Protein AF-A0A6J1W4G7-F1 (afdb_monomer)

Foldseek 3Di:
DDPDPDLQVVLVVLLVCLVPDDDPSNVVSLVVCPPPLRVVVVVLVVVLVQLVVLLVVLVVVLVVVVVVCVVVVHDCDPVNVVVSVVSNVVSPVSSNVSSLSSLVSSLVVPPPPDDDDDPDDDDDRPPVVVVCSVVSVVVSVVVCVVVVVVVD

InterPro domains:
  IPR011989 Armadillo-like helical [G3DSA:1.25.10.10] (3-117)
  IPR013180 Beta-catenin-like protein 1, N-terminal [PF08216] (8-108)
  IPR039678 Beta-catenin-like protein 1 [PTHR14978] (8-113)

pLDDT: mean 76.59, std 20.72, range [35.09, 97.06]

Mean predicted aligned error: 10.66 Å

Radius of gyration: 19.59 Å; Cα contacts (8 Å, |Δi|>4): 68; chains: 1; bounding box: 48×36×55 Å

Solvent-accessible surface area (backbone atoms only — not comparable to full-atom values): 8818 Å² total; per-residue (Å²): 135,79,94,62,81,51,70,53,57,53,37,50,50,50,35,51,46,64,75,67,44,54,71,71,63,33,52,56,56,55,49,58,45,59,42,79,89,21,51,56,48,53,53,50,50,56,51,45,51,56,33,49,52,42,37,53,54,48,50,53,51,51,51,53,48,53,53,50,35,54,74,72,70,49,81,87,46,71,70,56,51,49,55,55,48,51,52,38,47,76,37,35,48,64,47,43,52,33,47,52,50,42,52,51,55,57,60,71,63,55,77,74,76,86,78,87,84,73,101,71,86,80,96,82,77,68,66,64,60,52,53,50,46,53,54,45,48,52,48,49,52,51,45,50,57,46,50,57,63,68,79,105

Organism: NCBI:txid8663

Secondary structure (DSSP, 8-state):
---PPPHHHHHHHHHHHHHH--HHHHHHHHHHTTSGGGHHHHHHHHHHHHHHHHHHHHHHHHHHHHHHHHHHT----HHHHHHHHHHHHHTTHHHHHHHHHHHHHHHHT---------S-S---SHHHHHHHHHHHHHHHHHHHHHHTTT--

Nearest PDB structures (foldseek):
  4cba-assembly1_A  TM=9.803E-01  e=2.847E-11  Homo sapiens
  4cb9-assembly1_A  TM=9.580E-01  e=3.339E-11  Homo sapiens
  4hnm-assembly1_A  TM=9.513E-01  e=1.400E-10  Homo sapiens
  4mfu-assembly1_A  TM=7.897E-01  e=2.700E-11  Homo sapiens
  7abi-assembly1_S  TM=6.720E-01  e=2.380E-10  Homo sapiens

Structure (mmCIF, N/CA/C/O backbone):
data_AF-A0A6J1W4G7-F1
#
_entry.id   AF-A0A6J1W4G7-F1
#
loop_
_atom_site.group_PDB
_atom_si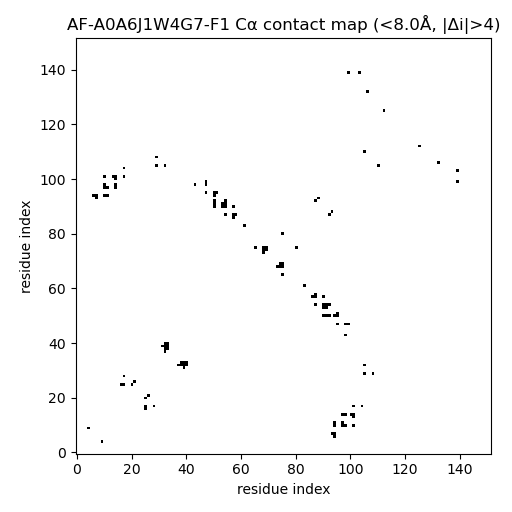te.id
_atom_site.type_symbol
_atom_site.label_atom_id
_atom_site.label_alt_id
_atom_site.label_comp_id
_atom_site.label_asym_id
_atom_site.label_entity_id
_atom_site.label_seq_id
_atom_site.pdbx_PDB_ins_code
_atom_site.Cartn_x
_atom_site.Cartn_y
_atom_site.Cartn_z
_atom_site.occupancy
_atom_site.B_iso_or_equiv
_atom_site.auth_seq_id
_atom_site.auth_comp_id
_atom_site.auth_asym_id
_atom_site.auth_atom_id
_atom_site.pdbx_PDB_model_num
ATOM 1 N N . LEU A 1 1 ? -18.166 11.076 -12.334 1.00 35.09 1 LEU A N 1
ATOM 2 C CA . LEU A 1 1 ? -18.631 9.710 -12.003 1.00 35.09 1 LEU A CA 1
ATOM 3 C C . LEU A 1 1 ? -17.962 9.293 -10.694 1.00 35.09 1 LEU A C 1
ATOM 5 O O . LEU A 1 1 ? -16.746 9.245 -10.652 1.00 35.09 1 LEU A O 1
ATOM 9 N N . SER A 1 2 ? -18.778 9.131 -9.643 1.00 43.62 2 SER A N 1
ATOM 10 C CA . SER A 1 2 ? -18.480 8.734 -8.250 1.00 43.62 2 SER A CA 1
ATOM 11 C C . SER A 1 2 ? -17.307 9.429 -7.531 1.00 43.62 2 SER A C 1
ATOM 13 O O . SER A 1 2 ? -16.223 8.872 -7.399 1.00 43.62 2 SER A O 1
ATOM 15 N N . SER A 1 3 ? -17.548 10.630 -6.993 1.00 48.47 3 SER A N 1
ATOM 16 C CA . SER A 1 3 ? -16.625 11.381 -6.122 1.00 48.47 3 SER A CA 1
ATOM 17 C C . SER A 1 3 ? -16.607 10.838 -4.682 1.00 48.47 3 SER A C 1
ATOM 19 O O . SER A 1 3 ? -16.881 11.565 -3.727 1.00 48.47 3 SER A O 1
ATOM 21 N N . GLY A 1 4 ? -16.355 9.539 -4.523 1.00 55.28 4 GLY A N 1
ATOM 22 C CA . GLY A 1 4 ? -15.940 8.974 -3.239 1.00 55.28 4 GLY A CA 1
ATOM 23 C C . GLY A 1 4 ? -14.426 9.141 -3.065 1.00 55.28 4 GLY A C 1
ATOM 24 O O . GLY A 1 4 ? -13.717 9.222 -4.071 1.00 55.28 4 GLY A O 1
ATOM 25 N N . PRO A 1 5 ? -13.898 9.207 -1.830 1.00 61.53 5 PRO A N 1
ATOM 26 C CA . PRO A 1 5 ? -12.454 9.196 -1.623 1.00 61.53 5 PRO A CA 1
ATOM 27 C C . PRO A 1 5 ? -11.856 7.923 -2.237 1.00 61.53 5 PRO A C 1
ATOM 29 O O . PRO A 1 5 ? -12.389 6.827 -2.044 1.00 61.53 5 PRO A O 1
ATOM 32 N N . SER A 1 6 ? -10.769 8.071 -3.003 1.00 80.81 6 SER A N 1
ATOM 33 C CA . SER A 1 6 ? -10.046 6.933 -3.575 1.00 80.81 6 SER A CA 1
ATOM 34 C C . SER A 1 6 ? -9.594 5.971 -2.462 1.00 80.81 6 SER A C 1
ATOM 36 O O . SER A 1 6 ? -9.361 6.411 -1.329 1.00 80.81 6 SER A O 1
ATOM 38 N N . PRO A 1 7 ? -9.444 4.664 -2.751 1.00 80.00 7 PRO A N 1
ATOM 39 C CA . PRO A 1 7 ? -8.940 3.691 -1.780 1.00 80.00 7 PRO A CA 1
ATOM 40 C C . PRO A 1 7 ? -7.619 4.134 -1.136 1.00 80.00 7 PRO A C 1
ATOM 42 O O . PRO A 1 7 ? -7.447 3.982 0.068 1.00 80.00 7 PRO A O 1
ATOM 45 N N . GLU A 1 8 ? -6.739 4.773 -1.911 1.00 84.88 8 GLU A N 1
ATOM 46 C CA . GLU A 1 8 ? -5.502 5.414 -1.446 1.00 84.88 8 GLU A CA 1
ATOM 47 C C . GLU A 1 8 ? -5.735 6.420 -0.316 1.00 84.88 8 GLU A C 1
ATOM 49 O O . GLU A 1 8 ? -5.111 6.318 0.742 1.00 84.88 8 GLU A O 1
ATOM 54 N N . HIS A 1 9 ? -6.653 7.373 -0.506 1.00 88.25 9 HIS A N 1
ATOM 55 C CA . HIS A 1 9 ? -6.944 8.383 0.509 1.00 88.25 9 HIS A CA 1
ATOM 56 C C . HIS A 1 9 ? -7.529 7.752 1.773 1.00 88.25 9 HIS A C 1
ATOM 58 O O . HIS A 1 9 ? -7.129 8.106 2.882 1.00 88.25 9 HIS A O 1
ATOM 64 N N . VAL A 1 10 ? -8.436 6.784 1.622 1.00 90.38 10 VAL A N 1
ATOM 65 C CA . VAL A 1 10 ? -9.034 6.081 2.764 1.00 90.38 10 VAL A CA 1
ATOM 66 C C . VAL A 1 10 ? -7.972 5.295 3.538 1.00 90.38 10 VAL A C 1
ATOM 68 O O . VAL A 1 10 ? -7.890 5.425 4.759 1.00 90.38 10 VAL A O 1
ATOM 71 N N . CYS A 1 11 ? -7.120 4.532 2.850 1.00 92.00 11 CYS A N 1
ATOM 72 C CA . CYS A 1 11 ? -6.027 3.785 3.471 1.00 92.00 11 CYS A CA 1
ATOM 73 C C . CYS A 1 11 ? -5.016 4.713 4.153 1.00 92.00 11 CYS A C 1
ATOM 75 O O . CYS A 1 11 ? -4.577 4.423 5.262 1.00 92.00 11 CYS A O 1
ATOM 77 N N . SER A 1 12 ? -4.691 5.858 3.553 1.00 92.56 12 SER A N 1
ATOM 78 C CA . SER A 1 12 ? -3.774 6.835 4.150 1.00 92.56 12 SER A CA 1
ATOM 79 C C . SER A 1 12 ? -4.332 7.427 5.449 1.00 92.56 12 SER A C 1
ATOM 81 O O . SER A 1 12 ? -3.625 7.518 6.459 1.00 92.56 12 SER A O 1
ATOM 83 N N . ILE A 1 13 ? -5.630 7.748 5.473 1.00 94.31 13 ILE A N 1
ATOM 84 C CA . ILE A 1 13 ? -6.324 8.212 6.681 1.00 94.31 13 ILE A CA 1
ATOM 85 C C . ILE A 1 13 ? -6.338 7.110 7.743 1.00 94.31 13 ILE A C 1
ATOM 87 O O . ILE A 1 13 ? -5.980 7.370 8.889 1.00 94.31 13 ILE A O 1
ATOM 91 N N . LEU A 1 14 ? -6.707 5.877 7.384 1.00 93.00 14 LEU A N 1
ATOM 92 C CA . LEU A 1 14 ? -6.742 4.750 8.322 1.00 93.00 14 LEU A CA 1
ATOM 93 C C . LEU A 1 14 ? -5.363 4.460 8.923 1.00 93.00 14 LEU A C 1
ATOM 95 O O . LEU A 1 14 ? -5.249 4.341 10.141 1.00 93.00 14 LEU A O 1
ATOM 99 N N . ALA A 1 15 ? -4.318 4.416 8.096 1.00 92.12 15 ALA A N 1
ATOM 100 C CA . ALA A 1 15 ? -2.939 4.264 8.542 1.00 92.12 15 ALA A CA 1
ATOM 101 C C . ALA A 1 15 ? -2.533 5.399 9.495 1.00 92.12 15 ALA A C 1
ATOM 103 O O . ALA A 1 15 ? -1.990 5.153 10.571 1.00 92.12 15 ALA A O 1
ATOM 104 N N . SER A 1 16 ? -2.865 6.644 9.150 1.00 93.50 16 SER A N 1
ATOM 105 C CA . SER A 1 16 ? -2.587 7.807 9.997 1.00 93.50 16 SER A CA 1
ATOM 106 C C . SER A 1 16 ? -3.321 7.737 11.336 1.00 93.50 16 SER A C 1
ATOM 108 O O . SER A 1 16 ? -2.738 8.054 12.373 1.00 93.50 16 SER A O 1
ATOM 110 N N . LEU A 1 17 ? -4.581 7.302 11.349 1.00 93.81 17 LEU A N 1
ATOM 111 C CA . LEU A 1 17 ? -5.351 7.132 12.579 1.00 93.81 17 LEU A CA 1
ATOM 112 C C . LEU A 1 17 ? -4.781 6.004 13.440 1.00 93.81 17 LEU A C 1
ATOM 114 O O . LEU A 1 17 ? -4.596 6.201 14.637 1.00 93.81 17 LEU A O 1
ATOM 118 N N . LEU A 1 18 ? -4.447 4.852 12.854 1.00 90.00 18 LEU A N 1
ATOM 119 C CA . LEU A 1 18 ? -3.822 3.749 13.586 1.00 90.00 18 LEU A CA 1
ATOM 120 C C . LEU A 1 18 ? -2.493 4.192 14.203 1.00 90.00 18 LEU A C 1
ATOM 122 O O . LEU A 1 18 ? -2.294 4.015 15.403 1.00 90.00 18 LEU A O 1
ATOM 126 N N . ARG A 1 19 ? -1.636 4.872 13.436 1.00 91.25 19 ARG A N 1
ATOM 127 C CA . ARG A 1 19 ? -0.333 5.357 13.911 1.00 91.25 19 ARG A CA 1
ATOM 128 C C . ARG A 1 19 ? -0.439 6.356 15.067 1.00 91.25 19 ARG A C 1
ATOM 130 O O . ARG A 1 19 ? 0.391 6.335 15.980 1.00 91.25 19 ARG A O 1
ATOM 137 N N . ASN A 1 20 ? -1.418 7.260 15.009 1.00 93.19 20 ASN A N 1
ATOM 138 C CA . ASN A 1 20 ? -1.467 8.423 15.897 1.00 93.19 20 ASN A CA 1
ATOM 139 C C . ASN A 1 20 ? -2.439 8.277 17.072 1.00 93.19 20 ASN A C 1
ATOM 141 O O . ASN A 1 20 ? -2.166 8.823 18.143 1.00 93.19 20 ASN A O 1
ATOM 145 N N . LEU A 1 21 ? -3.549 7.549 16.918 1.00 92.62 21 LEU A N 1
ATOM 146 C CA . LEU A 1 21 ? -4.499 7.356 18.011 1.00 92.62 21 LEU A CA 1
ATOM 147 C C . LEU A 1 21 ? -3.884 6.506 19.123 1.00 92.62 21 LEU A C 1
ATOM 149 O O . LEU A 1 21 ? -3.158 5.539 18.889 1.00 92.62 21 LEU A O 1
ATOM 153 N N . ARG A 1 22 ? -4.233 6.845 20.364 1.00 89.94 22 ARG A N 1
ATOM 154 C CA . ARG A 1 22 ? -3.795 6.141 21.574 1.00 89.94 22 ARG A CA 1
ATOM 155 C C . ARG A 1 22 ? -5.002 5.749 22.427 1.00 89.94 22 ARG A C 1
ATOM 157 O O . ARG A 1 22 ? -6.120 6.208 22.180 1.00 89.94 22 ARG A O 1
ATOM 164 N N . SER A 1 23 ? -4.752 4.870 23.400 1.00 90.00 23 SER A N 1
ATOM 165 C CA . SER A 1 23 ? -5.710 4.456 24.436 1.00 90.00 23 SER A CA 1
ATOM 166 C C . SER A 1 23 ? -7.118 4.162 23.881 1.00 90.00 23 SER A C 1
ATOM 168 O O . SER A 1 23 ? -7.261 3.392 22.932 1.00 90.00 23 SER A O 1
ATOM 170 N N . GLN A 1 24 ? -8.160 4.778 24.443 1.00 90.44 24 GLN A N 1
ATOM 171 C CA . GLN A 1 24 ? -9.557 4.469 24.145 1.00 90.44 24 GLN A CA 1
ATOM 172 C C . GLN A 1 24 ? -9.937 4.764 22.688 1.00 90.44 24 GLN A C 1
ATOM 174 O O . GLN A 1 24 ? -10.722 4.026 22.098 1.00 90.44 24 GLN A O 1
ATOM 179 N N . GLN A 1 25 ? -9.389 5.821 22.081 1.00 91.31 25 GLN A N 1
ATOM 180 C CA . GLN A 1 25 ? -9.681 6.155 20.683 1.00 91.31 25 GLN A CA 1
ATOM 181 C C . GLN A 1 25 ? -9.118 5.092 19.738 1.00 91.31 25 GLN A C 1
ATOM 183 O O . GLN A 1 25 ? -9.807 4.669 18.810 1.00 91.31 25 GLN A O 1
ATOM 188 N N . ARG A 1 26 ? -7.899 4.610 20.018 1.00 90.00 26 ARG A N 1
ATOM 189 C CA . ARG A 1 26 ? -7.284 3.512 19.265 1.00 90.00 26 ARG A CA 1
ATOM 190 C C . ARG A 1 26 ? -8.091 2.226 19.411 1.00 90.00 26 ARG A C 1
ATOM 192 O O . ARG A 1 26 ? -8.405 1.603 18.404 1.00 90.00 26 ARG A O 1
ATOM 199 N N . THR A 1 27 ? -8.495 1.864 20.630 1.00 88.06 27 THR A N 1
ATOM 200 C CA . THR A 1 27 ? -9.350 0.688 20.866 1.00 88.06 27 THR A CA 1
ATOM 201 C C . THR A 1 27 ? -10.676 0.793 20.114 1.00 88.06 27 THR A C 1
ATOM 203 O O . THR A 1 27 ? -11.098 -0.166 19.478 1.00 88.06 27 THR A O 1
ATOM 206 N N . ARG A 1 28 ? -11.319 1.970 20.113 1.00 92.00 28 ARG A N 1
ATOM 207 C CA . ARG A 1 28 ? -12.563 2.190 19.358 1.00 92.00 28 ARG A CA 1
ATOM 208 C C . ARG A 1 28 ? -12.371 2.003 17.857 1.00 92.00 28 ARG A C 1
ATOM 210 O O . ARG A 1 28 ? -13.245 1.420 17.227 1.00 92.00 28 ARG A O 1
ATOM 217 N N . LEU A 1 29 ? -11.258 2.484 17.298 1.00 91.00 29 LEU A N 1
ATOM 218 C CA . LEU A 1 29 ? -10.933 2.282 15.886 1.00 91.00 29 LEU A CA 1
ATOM 219 C C . LEU A 1 29 ? -10.713 0.800 15.568 1.00 91.00 29 LEU A C 1
ATOM 221 O O . LEU A 1 29 ? -11.284 0.300 14.607 1.00 91.00 29 LEU A O 1
ATOM 225 N N . LEU A 1 30 ? -9.934 0.095 16.389 1.00 86.12 30 LEU A N 1
ATOM 226 C CA . LEU A 1 30 ? -9.670 -1.335 16.211 1.00 86.12 30 LEU A CA 1
ATOM 227 C C . LEU A 1 30 ? -10.955 -2.166 16.286 1.00 86.12 30 LEU A C 1
ATOM 229 O O . LEU A 1 30 ? -11.162 -3.037 15.450 1.00 86.12 30 LEU A O 1
ATOM 233 N N . ASN A 1 31 ? -11.872 -1.828 17.196 1.00 86.19 31 ASN A N 1
ATOM 234 C CA . ASN A 1 31 ? -13.173 -2.492 17.284 1.00 86.19 31 ASN A CA 1
ATOM 235 C C . ASN A 1 31 ? -14.013 -2.325 16.009 1.00 86.19 31 ASN A C 1
ATOM 237 O O . ASN A 1 31 ? -14.807 -3.203 15.694 1.00 86.19 31 ASN A O 1
ATOM 241 N N . LYS A 1 32 ? -13.827 -1.254 15.217 1.00 88.56 32 LYS A N 1
ATOM 242 C CA . LYS A 1 32 ? -14.516 -1.139 13.917 1.00 88.56 32 LYS A CA 1
ATOM 243 C C . LYS A 1 32 ? -14.152 -2.296 12.983 1.00 88.56 32 LYS A C 1
ATOM 245 O O . LYS A 1 32 ? -15.001 -2.698 12.192 1.00 88.56 32 LYS A O 1
ATOM 250 N N . PHE A 1 33 ? -12.925 -2.817 13.067 1.00 84.81 33 PHE A N 1
ATOM 251 C CA . PHE A 1 33 ? -12.449 -3.926 12.236 1.00 84.81 33 PHE A CA 1
ATOM 252 C C . PHE A 1 33 ? -12.979 -5.295 12.672 1.00 84.81 33 PHE A C 1
ATOM 254 O O . PHE A 1 33 ? -12.884 -6.222 11.882 1.00 84.81 33 PHE A O 1
ATOM 261 N N . THR A 1 34 ? -13.562 -5.419 13.867 1.00 81.31 34 THR A N 1
ATOM 262 C CA . THR A 1 34 ? -14.162 -6.672 14.365 1.00 81.31 34 THR A CA 1
ATOM 263 C C . THR A 1 34 ? -15.692 -6.670 14.327 1.00 81.31 34 THR A C 1
ATOM 265 O O . THR A 1 34 ? -16.324 -7.707 14.509 1.00 81.31 34 THR A O 1
ATOM 268 N N . GLU A 1 35 ? -16.312 -5.512 14.082 1.00 82.94 35 GLU A N 1
ATOM 269 C CA . GLU A 1 35 ? -17.753 -5.397 13.830 1.00 82.94 35 GLU A CA 1
ATOM 270 C C . GLU A 1 35 ? -18.176 -6.188 12.584 1.00 82.94 35 GLU A C 1
ATOM 272 O O . GLU A 1 35 ? -17.420 -6.267 11.616 1.00 82.94 35 GLU A O 1
ATOM 277 N N . ASN A 1 36 ? -19.427 -6.668 12.577 1.00 86.31 36 ASN A N 1
ATOM 278 C CA . ASN A 1 36 ? -20.063 -7.326 11.428 1.00 86.31 36 ASN A CA 1
ATOM 279 C C . ASN A 1 36 ? -19.219 -8.476 10.858 1.00 86.31 36 ASN A C 1
ATOM 281 O O . ASN A 1 36 ? -18.922 -8.496 9.669 1.00 86.31 36 ASN A O 1
ATOM 285 N N . ASP A 1 37 ? -18.786 -9.389 11.730 1.00 78.00 37 ASP A N 1
ATOM 286 C CA . ASP A 1 37 ? -17.938 -10.533 11.365 1.00 78.00 37 ASP A CA 1
ATOM 287 C C . ASP A 1 37 ? -16.644 -10.133 10.635 1.00 78.00 37 ASP A C 1
ATOM 289 O O . ASP A 1 37 ? -16.120 -10.845 9.790 1.00 78.00 37 ASP A O 1
ATOM 293 N N . SER A 1 38 ? -16.101 -8.964 10.981 1.00 80.81 38 SER A N 1
ATOM 294 C CA . SER A 1 38 ? -14.875 -8.427 10.388 1.00 80.81 38 SER A CA 1
ATOM 295 C C . SER A 1 38 ? -14.966 -8.111 8.887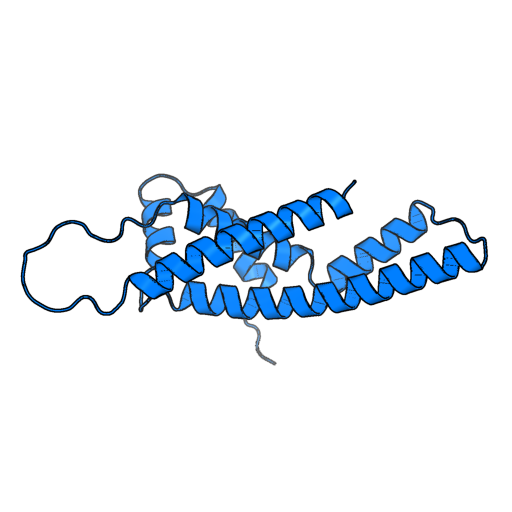 1.00 80.81 38 SER A C 1
ATOM 297 O O . SER A 1 38 ? -13.941 -8.088 8.210 1.00 80.81 38 SER A O 1
ATOM 299 N N . GLU A 1 39 ? -16.144 -7.728 8.372 1.00 85.81 39 GLU A N 1
ATOM 300 C CA . GLU A 1 39 ? -16.367 -7.349 6.954 1.00 85.81 39 GLU A CA 1
ATOM 301 C C . GLU A 1 39 ? -15.315 -6.363 6.389 1.00 85.81 39 GLU A C 1
ATOM 303 O O . GLU A 1 39 ? -15.022 -6.319 5.194 1.00 85.81 39 GLU A O 1
ATOM 308 N N . LYS A 1 40 ? -14.746 -5.515 7.257 1.00 86.44 40 LYS A N 1
ATOM 309 C CA . LYS A 1 40 ? -13.765 -4.486 6.884 1.00 86.44 40 LYS A CA 1
ATOM 310 C C . LYS A 1 40 ? -12.385 -5.090 6.661 1.00 86.44 40 LYS A C 1
ATOM 312 O O . LYS A 1 40 ? -11.635 -4.571 5.840 1.00 86.44 40 LYS A O 1
ATOM 317 N N . VAL A 1 41 ? -12.064 -6.166 7.380 1.00 85.12 41 VAL A N 1
ATOM 318 C CA . VAL A 1 41 ? -10.871 -6.982 7.144 1.00 85.12 41 VAL A CA 1
ATOM 319 C C . VAL A 1 41 ? -11.029 -7.720 5.820 1.00 85.12 41 VAL A C 1
ATOM 321 O O . VAL A 1 41 ? -10.123 -7.642 4.997 1.00 85.12 41 VAL A O 1
ATOM 324 N N . ASP A 1 42 ? -12.195 -8.309 5.547 1.00 82.50 42 ASP A N 1
ATOM 325 C CA . ASP A 1 42 ? -12.461 -8.966 4.259 1.00 82.50 42 ASP A CA 1
ATOM 326 C C . ASP A 1 42 ? -12.315 -7.990 3.090 1.00 82.50 42 ASP A C 1
ATOM 328 O O . ASP A 1 42 ? -11.607 -8.260 2.118 1.00 82.50 42 ASP A O 1
ATOM 332 N N . ARG A 1 43 ? -12.906 -6.796 3.214 1.00 89.06 43 ARG A N 1
ATOM 333 C CA . ARG A 1 43 ? -12.774 -5.749 2.198 1.00 89.06 43 ARG A CA 1
ATOM 334 C C . ARG A 1 43 ? -11.329 -5.270 2.032 1.00 89.06 43 ARG A C 1
ATOM 336 O O . ARG A 1 43 ? -10.910 -4.976 0.912 1.00 89.06 43 ARG A O 1
ATOM 343 N N . LEU A 1 44 ? -10.573 -5.168 3.126 1.00 88.12 44 LEU A N 1
ATOM 344 C CA . LEU A 1 44 ? -9.152 -4.817 3.094 1.00 88.12 44 LEU A CA 1
ATOM 345 C C . LEU A 1 44 ? -8.337 -5.892 2.365 1.00 88.12 44 LEU A C 1
ATOM 347 O O . LEU A 1 44 ? -7.491 -5.542 1.546 1.00 88.12 44 LEU A O 1
ATOM 351 N N . MET A 1 45 ? -8.629 -7.172 2.604 1.00 84.69 45 MET A N 1
ATOM 352 C CA . MET A 1 45 ? -7.980 -8.301 1.936 1.00 84.69 45 MET A CA 1
ATOM 353 C C . MET A 1 45 ? -8.306 -8.359 0.444 1.00 84.69 45 MET A C 1
ATOM 355 O O . MET A 1 45 ? -7.408 -8.554 -0.371 1.00 84.69 45 MET A O 1
ATOM 359 N N . GLU A 1 46 ? -9.565 -8.136 0.063 1.00 87.19 46 GLU A N 1
ATOM 360 C CA . GLU A 1 46 ? -9.969 -8.063 -1.346 1.00 87.19 46 GLU A CA 1
ATOM 361 C C . GLU A 1 46 ? -9.183 -6.973 -2.091 1.00 87.19 46 GLU A C 1
ATOM 363 O O . GLU A 1 46 ? -8.640 -7.203 -3.174 1.00 87.19 46 GLU A O 1
ATOM 368 N N . LEU A 1 47 ? -9.076 -5.785 -1.487 1.00 90.00 47 LEU A N 1
ATOM 369 C CA . LEU A 1 47 ? -8.288 -4.695 -2.053 1.00 90.00 47 LEU A CA 1
ATOM 370 C C . LEU A 1 47 ? -6.790 -5.024 -2.073 1.00 90.00 47 LEU A C 1
ATOM 372 O O . LEU A 1 47 ? -6.134 -4.750 -3.077 1.00 90.00 47 LEU A O 1
ATOM 376 N N . TYR A 1 48 ? -6.260 -5.639 -1.014 1.00 88.19 48 TYR A N 1
ATOM 377 C CA . TYR A 1 48 ? -4.869 -6.078 -0.949 1.00 88.19 48 TYR A CA 1
ATOM 378 C C . TYR A 1 48 ? -4.527 -7.020 -2.105 1.00 88.19 48 TYR A C 1
ATOM 380 O O . TYR A 1 48 ? -3.559 -6.763 -2.815 1.00 88.19 48 TYR A O 1
ATOM 388 N N . PHE A 1 49 ? -5.336 -8.056 -2.356 1.00 87.19 49 PHE A N 1
ATOM 389 C CA . PHE A 1 49 ? -5.099 -8.981 -3.468 1.00 87.19 49 PHE A CA 1
ATOM 390 C C . PHE A 1 49 ? -5.172 -8.282 -4.823 1.00 87.19 49 PHE A C 1
ATOM 392 O O . PHE A 1 49 ? -4.294 -8.477 -5.656 1.00 87.19 49 PHE A O 1
ATOM 399 N N . LYS A 1 50 ? -6.148 -7.389 -5.016 1.00 91.00 50 LYS A N 1
ATOM 400 C CA . LYS A 1 50 ? -6.255 -6.599 -6.247 1.00 91.00 50 LYS A CA 1
ATOM 401 C C . LYS A 1 50 ? -4.982 -5.792 -6.537 1.00 91.00 50 LYS A C 1
ATOM 403 O O . LYS A 1 50 ? -4.514 -5.779 -7.675 1.00 91.00 50 LYS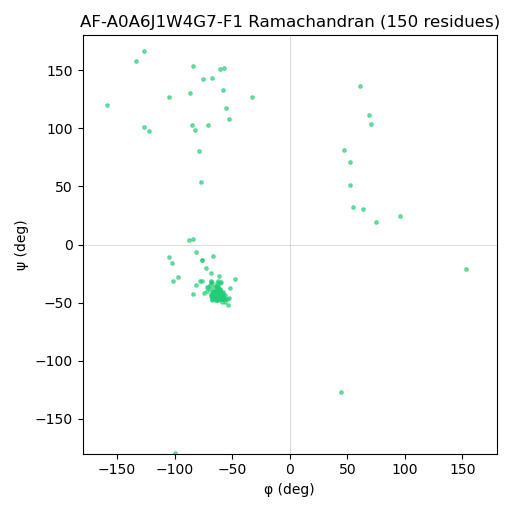 A O 1
ATOM 408 N N . TYR A 1 51 ? -4.440 -5.094 -5.539 1.00 90.00 51 TYR A N 1
ATOM 409 C CA . TYR A 1 51 ? -3.222 -4.296 -5.713 1.00 90.00 51 TYR A CA 1
ATOM 410 C C . TYR A 1 51 ? -1.957 -5.159 -5.762 1.00 90.00 51 TYR A C 1
ATOM 412 O O . TYR A 1 51 ? -1.022 -4.825 -6.485 1.00 90.00 51 TYR A O 1
ATOM 420 N N . LEU A 1 52 ? -1.933 -6.290 -5.055 1.00 89.25 52 LEU A N 1
ATOM 421 C CA . LEU A 1 52 ? -0.847 -7.261 -5.137 1.00 89.25 52 LEU A CA 1
ATOM 422 C C . LEU A 1 52 ? -0.735 -7.849 -6.548 1.00 89.25 52 LEU A C 1
ATOM 424 O O . LEU A 1 52 ? 0.370 -7.926 -7.077 1.00 89.25 52 LEU A O 1
ATOM 428 N N . ASP A 1 53 ? -1.852 -8.217 -7.174 1.00 91.00 53 ASP A N 1
ATOM 429 C CA . ASP A 1 53 ? -1.868 -8.743 -8.542 1.00 91.00 53 ASP A CA 1
ATOM 430 C C . ASP A 1 53 ? -1.366 -7.695 -9.544 1.00 91.00 53 ASP A C 1
ATOM 432 O O . ASP A 1 53 ? -0.509 -7.989 -10.381 1.00 91.00 53 ASP A O 1
ATOM 436 N N . ALA A 1 54 ? -1.834 -6.445 -9.424 1.00 91.38 54 ALA A N 1
ATOM 437 C CA . ALA A 1 54 ? -1.339 -5.334 -10.239 1.00 91.38 54 ALA A CA 1
ATOM 438 C C . ALA A 1 54 ? 0.177 -5.137 -10.068 1.00 91.38 54 ALA A C 1
ATOM 440 O O . ALA A 1 54 ? 0.899 -4.951 -11.053 1.00 91.38 54 ALA A O 1
ATOM 441 N N . MET A 1 55 ? 0.670 -5.255 -8.831 1.00 92.56 55 MET A N 1
ATOM 442 C CA . MET A 1 55 ? 2.093 -5.152 -8.532 1.00 92.56 55 MET A CA 1
ATOM 443 C C . MET A 1 55 ? 2.920 -6.284 -9.118 1.00 92.56 55 MET A C 1
ATOM 445 O O . MET A 1 55 ? 3.941 -6.023 -9.745 1.00 92.56 55 MET A O 1
ATOM 449 N N . GLN A 1 56 ? 2.455 -7.526 -9.009 1.00 90.00 56 GLN A N 1
ATOM 450 C CA . GLN A 1 56 ? 3.146 -8.676 -9.591 1.00 90.00 56 GLN A CA 1
ATOM 451 C C . GLN A 1 56 ? 3.248 -8.579 -11.116 1.00 90.00 56 GLN A C 1
ATOM 453 O O . GLN A 1 56 ? 4.267 -8.962 -11.694 1.00 90.00 56 GLN A O 1
ATOM 458 N N . VAL A 1 57 ? 2.214 -8.053 -11.780 1.00 95.38 57 VAL A N 1
ATOM 459 C CA . VAL A 1 57 ? 2.246 -7.799 -13.226 1.00 95.38 57 VAL A CA 1
ATOM 460 C C . VAL A 1 57 ? 3.292 -6.735 -13.570 1.00 95.38 57 VAL A C 1
ATOM 462 O O . VAL A 1 57 ? 4.085 -6.944 -14.492 1.00 95.38 57 VAL A O 1
ATOM 465 N N . ALA A 1 58 ? 3.323 -5.623 -12.829 1.00 93.88 58 ALA A N 1
ATOM 466 C CA . ALA A 1 58 ? 4.306 -4.561 -13.031 1.00 93.88 58 ALA A CA 1
ATOM 467 C C . ALA A 1 58 ? 5.741 -5.059 -12.793 1.00 93.88 58 ALA A C 1
ATOM 469 O O . ALA A 1 58 ? 6.603 -4.854 -13.647 1.00 93.88 58 ALA A O 1
ATOM 470 N N . ASP A 1 59 ? 5.975 -5.784 -11.697 1.00 91.00 59 ASP A N 1
ATOM 471 C CA . ASP A 1 59 ? 7.278 -6.359 -11.358 1.00 91.00 59 ASP A CA 1
ATOM 472 C C . ASP A 1 59 ? 7.756 -7.349 -12.412 1.00 91.00 59 ASP A C 1
ATOM 474 O O . ASP A 1 59 ? 8.894 -7.261 -12.861 1.00 91.00 59 ASP A O 1
ATOM 478 N N . LYS A 1 60 ? 6.886 -8.254 -12.877 1.00 94.75 60 LYS A N 1
ATOM 479 C CA . LYS A 1 60 ? 7.247 -9.212 -13.929 1.00 94.75 60 LYS A CA 1
ATOM 480 C C . LYS A 1 60 ? 7.654 -8.512 -15.225 1.00 94.75 60 LYS A C 1
ATOM 482 O O . LYS A 1 60 ? 8.562 -8.977 -15.912 1.00 94.75 60 LYS A O 1
ATOM 487 N N . LYS A 1 61 ? 6.977 -7.414 -15.573 1.00 96.56 61 LYS A N 1
ATOM 488 C CA . LYS A 1 61 ? 7.313 -6.613 -16.754 1.00 96.56 61 LYS A CA 1
ATOM 489 C C . LYS A 1 61 ? 8.670 -5.926 -16.582 1.00 96.56 61 LYS A C 1
ATOM 491 O O . LYS A 1 61 ? 9.499 -6.016 -17.478 1.00 96.56 61 LYS A O 1
ATOM 496 N N . ILE A 1 62 ? 8.897 -5.295 -15.430 1.00 95.50 62 ILE A N 1
ATOM 497 C CA . ILE A 1 62 ? 10.167 -4.634 -15.104 1.00 95.50 62 ILE A CA 1
ATOM 498 C C . ILE A 1 62 ? 11.320 -5.642 -15.117 1.00 95.50 62 ILE A C 1
ATOM 500 O O . ILE A 1 62 ? 12.345 -5.380 -15.729 1.00 95.50 62 ILE A O 1
ATOM 504 N N . GLU A 1 63 ? 11.143 -6.816 -14.514 1.00 94.00 63 GLU A N 1
ATOM 505 C CA . GLU A 1 63 ? 12.184 -7.847 -14.472 1.00 94.00 63 GLU A CA 1
ATOM 506 C C . GLU A 1 63 ? 12.537 -8.371 -15.872 1.00 94.00 63 GLU A C 1
ATOM 508 O O . GLU A 1 63 ? 13.706 -8.568 -16.199 1.00 94.00 63 GLU A O 1
ATOM 513 N N . GLY A 1 64 ? 11.531 -8.549 -16.735 1.00 96.31 64 GLY A N 1
ATOM 514 C CA . GLY A 1 64 ? 11.754 -8.895 -18.139 1.00 96.31 64 GLY A CA 1
ATOM 515 C C . GLY A 1 64 ? 12.561 -7.828 -18.881 1.00 96.31 64 GLY A C 1
ATOM 516 O O . GLY A 1 64 ? 13.508 -8.156 -19.592 1.00 96.31 64 GLY A O 1
ATOM 517 N N . GLU A 1 65 ? 12.231 -6.554 -18.668 1.00 95.88 65 GLU A N 1
ATOM 518 C CA . GLU A 1 65 ? 12.964 -5.434 -19.257 1.00 95.88 65 GLU A CA 1
ATOM 519 C C . GLU A 1 65 ? 14.404 -5.363 -18.740 1.00 95.88 65 GLU A C 1
ATOM 521 O O . GLU A 1 65 ? 15.317 -5.294 -19.561 1.00 95.88 65 GLU A O 1
ATOM 526 N N . LYS A 1 66 ? 14.633 -5.495 -17.425 1.00 94.62 66 LYS A N 1
ATOM 527 C CA . LYS A 1 66 ? 15.981 -5.570 -16.833 1.00 94.62 66 LYS A CA 1
ATOM 528 C C . LYS A 1 66 ? 16.811 -6.684 -17.472 1.00 94.62 66 LYS A C 1
ATOM 530 O O . LYS A 1 66 ? 17.948 -6.454 -17.885 1.00 94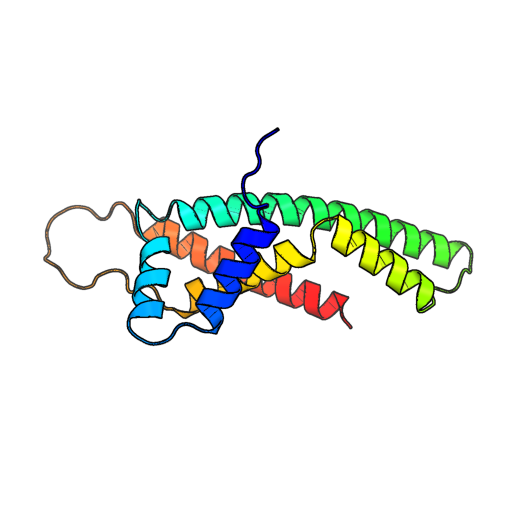.62 66 LYS A O 1
ATOM 535 N N . HIS A 1 67 ? 16.241 -7.879 -17.622 1.00 95.69 67 HIS A N 1
ATOM 536 C CA . HIS A 1 67 ? 16.918 -8.994 -18.286 1.00 95.69 67 HIS A CA 1
ATOM 537 C C . HIS A 1 67 ? 17.284 -8.691 -19.743 1.00 95.69 67 HIS A C 1
ATOM 539 O O . HIS A 1 67 ? 18.376 -9.052 -20.194 1.00 95.69 67 HIS A O 1
ATOM 545 N N . ASP A 1 68 ? 16.390 -8.047 -20.489 1.00 97.06 68 ASP A N 1
ATOM 546 C CA . ASP A 1 68 ? 16.645 -7.700 -21.882 1.00 97.06 68 ASP A CA 1
ATOM 547 C C . ASP A 1 68 ? 17.676 -6.566 -22.019 1.00 97.06 68 ASP A C 1
ATOM 549 O O . ASP A 1 68 ? 18.513 -6.635 -22.919 1.00 97.06 68 ASP A O 1
ATOM 553 N N . MET A 1 69 ? 17.682 -5.579 -21.114 1.00 95.94 69 MET A N 1
ATOM 554 C CA . MET A 1 69 ? 18.711 -4.530 -21.035 1.00 95.94 69 MET A CA 1
ATOM 555 C C . MET A 1 69 ? 20.099 -5.139 -20.818 1.00 95.94 69 MET A C 1
ATOM 557 O O . MET A 1 69 ? 21.018 -4.892 -21.599 1.00 95.94 69 MET A O 1
ATOM 561 N N . VAL A 1 70 ? 20.225 -6.043 -19.840 1.00 94.81 70 VAL A N 1
ATOM 562 C CA . VAL A 1 70 ? 21.478 -6.769 -19.574 1.00 94.81 70 VAL A CA 1
ATOM 563 C C . VAL A 1 70 ? 21.924 -7.569 -20.800 1.00 94.81 70 VAL A C 1
ATOM 565 O O . VAL A 1 70 ? 23.101 -7.546 -21.157 1.00 94.81 70 VAL A O 1
ATOM 568 N N . ARG A 1 71 ? 20.998 -8.241 -21.503 1.00 96.00 71 ARG A N 1
ATOM 569 C CA . ARG A 1 71 ? 21.322 -8.987 -22.734 1.00 96.00 71 ARG A CA 1
ATOM 570 C C . ARG A 1 71 ? 21.824 -8.070 -23.856 1.00 96.00 71 ARG A C 1
ATOM 572 O O . ARG A 1 71 ? 22.653 -8.501 -24.655 1.00 96.00 71 ARG A O 1
ATOM 579 N N . ARG A 1 72 ? 21.331 -6.830 -23.928 1.00 95.88 72 ARG A N 1
ATOM 580 C CA . ARG A 1 72 ? 21.782 -5.808 -24.888 1.00 95.88 72 ARG A CA 1
ATOM 581 C C . ARG A 1 72 ? 23.066 -5.088 -24.456 1.00 95.88 72 ARG A C 1
ATOM 583 O O . ARG A 1 72 ? 23.622 -4.343 -25.257 1.00 95.88 72 ARG A O 1
ATOM 590 N N . GLY A 1 73 ? 23.562 -5.340 -23.242 1.00 95.38 73 GLY A N 1
ATOM 591 C CA . GLY A 1 73 ? 24.724 -4.651 -22.677 1.00 95.38 73 GLY A CA 1
ATOM 592 C C . GLY A 1 73 ? 24.421 -3.224 -22.211 1.00 95.38 73 GLY A C 1
ATOM 593 O O . GLY A 1 73 ? 25.343 -2.423 -22.079 1.00 95.38 73 GLY A O 1
ATOM 594 N N . GLU A 1 74 ? 23.147 -2.900 -21.990 1.00 95.12 74 GLU A N 1
ATOM 595 C CA . GLU A 1 74 ? 22.719 -1.626 -21.411 1.00 95.12 74 GLU A CA 1
ATOM 596 C C . GLU A 1 74 ? 22.987 -1.623 -19.900 1.00 95.12 74 GLU A C 1
ATOM 598 O O . GLU A 1 74 ? 22.846 -2.646 -19.224 1.00 95.12 74 GLU A O 1
ATOM 603 N N . ILE A 1 75 ? 23.393 -0.467 -19.376 1.00 92.38 75 ILE A N 1
ATOM 604 C CA . ILE A 1 75 ? 23.623 -0.270 -17.944 1.00 92.38 75 ILE A CA 1
ATOM 605 C C . ILE A 1 75 ? 22.291 0.130 -17.316 1.00 92.38 75 ILE A C 1
ATOM 607 O O . ILE A 1 75 ? 21.621 1.026 -17.817 1.00 92.38 75 ILE A O 1
ATOM 611 N N . ILE A 1 76 ? 21.919 -0.543 -16.229 1.00 93.38 76 ILE A N 1
ATOM 612 C CA . ILE A 1 76 ? 20.820 -0.110 -15.369 1.00 93.38 76 ILE A CA 1
ATOM 613 C C . ILE A 1 76 ? 21.426 0.895 -14.393 1.00 93.38 76 ILE A C 1
ATOM 615 O O . ILE A 1 76 ? 22.171 0.511 -13.490 1.00 93.38 76 ILE A O 1
ATOM 619 N N . ASP A 1 77 ? 21.186 2.171 -14.654 1.00 94.00 77 ASP A N 1
ATOM 620 C CA . ASP A 1 77 ? 21.617 3.290 -13.825 1.00 94.00 77 ASP A CA 1
ATOM 621 C C . ASP A 1 77 ? 20.478 3.795 -12.925 1.00 94.00 77 ASP A C 1
ATOM 623 O O . ASP A 1 77 ? 19.371 3.248 -12.915 1.00 94.00 77 ASP A O 1
ATOM 627 N N . ASP A 1 78 ? 20.769 4.832 -12.142 1.00 94.62 78 ASP A N 1
ATOM 628 C CA . ASP A 1 78 ? 19.828 5.392 -11.170 1.00 94.62 78 ASP A CA 1
ATOM 629 C C . ASP A 1 78 ? 18.559 5.949 -11.843 1.00 94.62 78 ASP A C 1
ATOM 631 O O . ASP A 1 78 ? 17.461 5.756 -11.320 1.00 94.62 78 ASP A O 1
ATOM 635 N N . ASP A 1 79 ? 18.685 6.564 -13.025 1.00 95.44 79 ASP A N 1
ATOM 636 C CA . ASP A 1 79 ? 17.551 7.101 -13.793 1.00 95.44 79 ASP A CA 1
ATOM 637 C C . ASP A 1 79 ? 16.617 5.969 -14.259 1.00 95.44 79 ASP A C 1
ATOM 639 O O . ASP A 1 79 ? 15.388 6.068 -14.171 1.00 95.44 79 ASP A O 1
ATOM 643 N N . THR A 1 80 ? 17.195 4.849 -14.704 1.00 94.38 80 THR A N 1
ATOM 644 C CA . THR A 1 80 ? 16.439 3.649 -15.083 1.00 94.38 80 THR A CA 1
ATOM 645 C C . THR A 1 80 ? 15.699 3.049 -13.877 1.00 94.38 80 THR A C 1
ATOM 647 O O . THR A 1 80 ? 14.532 2.656 -13.981 1.00 94.38 80 THR A O 1
ATOM 650 N N . GLU A 1 81 ? 16.350 2.968 -12.712 1.00 93.06 81 GLU A N 1
ATOM 651 C CA . GLU A 1 81 ? 15.708 2.482 -11.482 1.00 93.06 81 GLU A CA 1
ATOM 652 C C . GLU A 1 81 ? 14.588 3.420 -11.004 1.00 93.06 81 GLU A C 1
ATOM 654 O O . GLU A 1 81 ? 13.543 2.938 -10.548 1.00 93.06 81 GLU A O 1
ATOM 659 N N . GLU A 1 82 ? 14.746 4.739 -11.158 1.00 95.06 82 GLU A N 1
ATOM 660 C CA . GLU A 1 82 ? 13.690 5.713 -10.869 1.00 95.06 82 GLU A CA 1
ATOM 661 C C . GLU A 1 82 ? 12.468 5.500 -11.776 1.00 95.06 82 GLU A C 1
ATOM 663 O O . GLU A 1 82 ? 11.338 5.450 -11.278 1.00 95.06 82 GLU A O 1
ATOM 668 N N . GLU A 1 83 ? 12.661 5.269 -13.080 1.00 96.12 83 GLU A N 1
ATOM 669 C CA . GLU A 1 83 ? 11.556 4.954 -13.996 1.00 96.12 83 GLU A CA 1
ATOM 670 C C . GLU A 1 83 ? 10.811 3.681 -13.559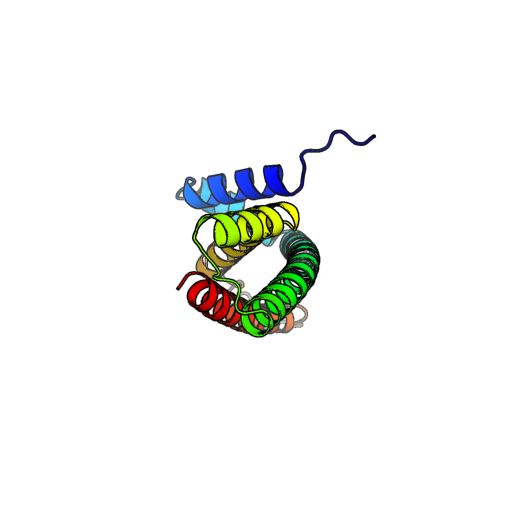 1.00 96.12 83 GLU A C 1
ATOM 672 O O . GLU A 1 83 ? 9.573 3.642 -13.497 1.00 96.12 83 GLU A O 1
ATOM 677 N N . PHE A 1 84 ? 11.548 2.631 -13.191 1.00 95.88 84 PHE A N 1
ATOM 678 C CA . PHE A 1 84 ? 10.948 1.406 -12.672 1.00 95.88 84 PHE A CA 1
ATOM 679 C C . PHE A 1 84 ? 10.205 1.626 -11.352 1.00 95.88 84 PHE A C 1
ATOM 681 O O . PHE A 1 84 ? 9.170 0.994 -11.118 1.00 95.88 84 PHE A O 1
ATOM 688 N N . TYR A 1 85 ? 10.695 2.508 -10.485 1.00 93.00 85 TYR A N 1
ATOM 689 C CA . TYR A 1 85 ? 10.011 2.874 -9.252 1.00 93.00 85 TYR A CA 1
ATOM 690 C C . TYR A 1 85 ? 8.710 3.646 -9.517 1.00 93.00 85 TYR A C 1
ATOM 692 O O . TYR A 1 85 ? 7.670 3.287 -8.959 1.00 93.00 85 TYR A O 1
ATOM 700 N N . LEU A 1 86 ? 8.718 4.629 -10.422 1.00 95.06 86 LEU A N 1
ATOM 701 C CA . LEU A 1 86 ? 7.516 5.369 -10.826 1.00 95.06 86 LEU A CA 1
ATOM 702 C C . LEU A 1 86 ? 6.443 4.431 -11.386 1.00 95.06 86 LEU A C 1
ATOM 704 O O . LEU A 1 86 ? 5.287 4.485 -10.973 1.00 95.06 86 LEU A O 1
ATOM 708 N N . ARG A 1 87 ? 6.838 3.468 -12.224 1.00 95.94 87 ARG A N 1
ATOM 709 C CA . ARG A 1 87 ? 5.920 2.443 -12.742 1.00 95.94 87 ARG A CA 1
ATOM 710 C C . ARG A 1 87 ? 5.323 1.564 -11.648 1.00 95.94 87 ARG A C 1
ATOM 712 O O . ARG A 1 87 ? 4.192 1.096 -11.785 1.00 95.94 87 ARG A O 1
ATOM 719 N N . ARG A 1 88 ? 6.056 1.323 -10.556 1.00 93.94 88 ARG A N 1
ATOM 720 C CA . ARG A 1 88 ? 5.496 0.625 -9.393 1.00 93.94 88 ARG A CA 1
ATOM 721 C C . ARG A 1 88 ? 4.504 1.499 -8.633 1.00 93.94 88 ARG A C 1
ATOM 723 O O . ARG A 1 88 ? 3.462 1.009 -8.199 1.00 93.94 88 ARG A O 1
ATOM 730 N N . LEU A 1 89 ? 4.790 2.788 -8.480 1.00 92.88 89 LEU A N 1
ATOM 731 C CA . LEU A 1 89 ? 3.836 3.725 -7.889 1.00 92.88 89 LEU A CA 1
ATOM 732 C C . LEU A 1 89 ? 2.532 3.772 -8.695 1.00 92.88 89 LEU A C 1
ATOM 734 O O . LEU A 1 89 ? 1.467 3.629 -8.095 1.00 92.88 89 LEU A O 1
ATOM 738 N N . ASP A 1 90 ? 2.617 3.836 -10.026 1.00 93.94 90 ASP A N 1
ATOM 739 C CA . ASP A 1 90 ? 1.455 3.814 -10.929 1.00 93.94 90 ASP A CA 1
ATOM 740 C C . ASP A 1 90 ? 0.622 2.531 -10.804 1.00 93.94 90 ASP A C 1
ATOM 742 O O . ASP A 1 90 ? -0.603 2.549 -10.928 1.00 93.94 90 ASP A O 1
ATOM 746 N N . ALA A 1 91 ? 1.274 1.401 -10.522 1.00 93.62 91 ALA A N 1
ATOM 747 C CA . ALA A 1 91 ? 0.608 0.123 -10.288 1.00 93.62 91 ALA A CA 1
ATOM 748 C C . ALA A 1 91 ? 0.114 -0.065 -8.834 1.00 93.62 91 ALA A C 1
ATOM 750 O O . ALA A 1 91 ? -0.442 -1.112 -8.498 1.00 93.62 91 ALA A O 1
ATOM 751 N N . GLY A 1 92 ? 0.242 0.960 -7.985 1.00 91.94 92 GLY A N 1
ATOM 752 C CA . GLY A 1 92 ? -0.368 1.011 -6.657 1.00 91.94 92 GLY A CA 1
ATOM 753 C C . GLY A 1 92 ? 0.542 0.582 -5.507 1.00 91.94 92 GLY A C 1
ATOM 754 O O . GLY A 1 92 ? 0.040 0.194 -4.449 1.00 91.94 92 GLY A O 1
ATOM 755 N N . LEU A 1 93 ? 1.866 0.678 -5.664 1.00 89.56 93 LEU A N 1
ATOM 756 C CA . LEU A 1 93 ? 2.822 0.327 -4.608 1.00 89.56 93 LEU A CA 1
ATOM 757 C C . LEU A 1 93 ? 2.524 1.037 -3.279 1.00 89.56 93 LEU A C 1
ATOM 759 O O . LEU A 1 93 ? 2.502 0.404 -2.224 1.00 89.56 93 LEU A O 1
ATOM 763 N N . PHE A 1 94 ? 2.255 2.343 -3.327 1.00 90.38 94 PHE A N 1
ATOM 764 C CA . PHE A 1 94 ? 2.026 3.142 -2.124 1.00 90.38 94 PHE A CA 1
ATOM 765 C C . PHE A 1 94 ? 0.787 2.684 -1.341 1.00 90.38 94 PHE A C 1
ATOM 767 O O . PHE A 1 94 ? 0.834 2.497 -0.124 1.00 90.38 94 PHE A O 1
ATOM 774 N N . VAL A 1 95 ? -0.332 2.447 -2.029 1.00 91.81 95 VAL A N 1
ATOM 775 C CA . VAL A 1 95 ? -1.555 1.968 -1.374 1.00 91.81 95 VAL A CA 1
ATOM 776 C C . VAL A 1 95 ? -1.410 0.538 -0.871 1.00 91.81 95 VAL A C 1
ATOM 778 O O . VAL A 1 95 ? -1.892 0.242 0.222 1.00 91.81 95 VAL A O 1
ATOM 781 N N . LEU A 1 96 ? -0.678 -0.320 -1.587 1.00 89.81 96 LEU A N 1
ATOM 782 C CA . LEU A 1 96 ? -0.374 -1.668 -1.119 1.00 89.81 96 LEU A CA 1
ATOM 783 C C . LEU A 1 96 ? 0.433 -1.638 0.190 1.00 89.81 96 LEU A C 1
ATOM 785 O O . LEU A 1 96 ? 0.107 -2.358 1.133 1.00 89.81 96 LEU A O 1
ATOM 789 N N . GLN A 1 97 ? 1.432 -0.756 0.294 1.00 88.38 97 GLN A N 1
ATOM 790 C CA . GLN A 1 97 ? 2.203 -0.555 1.526 1.00 88.38 97 GLN A CA 1
ATOM 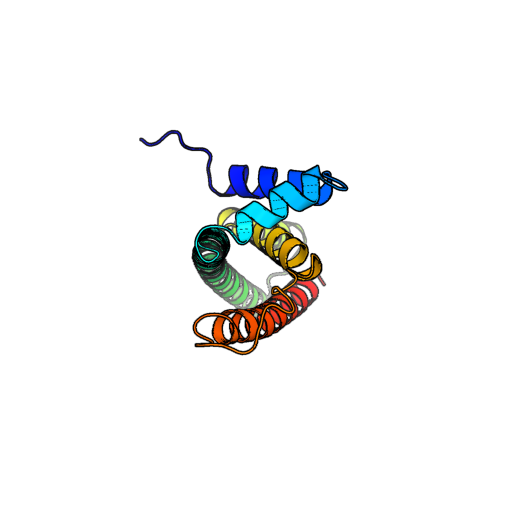791 C C . GLN A 1 97 ? 1.329 -0.061 2.686 1.00 88.38 97 GLN A C 1
ATOM 793 O O . GLN A 1 97 ? 1.454 -0.563 3.805 1.00 88.38 97 GLN A O 1
ATOM 798 N N . LEU A 1 98 ? 0.417 0.884 2.434 1.00 91.19 98 LEU A N 1
ATOM 799 C CA . LEU A 1 98 ? -0.529 1.356 3.449 1.00 91.19 98 LEU A CA 1
ATOM 800 C C . LEU A 1 98 ? -1.455 0.237 3.931 1.00 91.19 98 LEU A C 1
ATOM 802 O O . LEU A 1 98 ? -1.699 0.123 5.131 1.00 91.19 98 LEU A O 1
ATOM 806 N N . MET A 1 99 ? -1.945 -0.612 3.024 1.00 90.56 99 MET A N 1
ATOM 807 C CA . MET A 1 99 ? -2.747 -1.782 3.389 1.00 90.56 99 MET A CA 1
ATOM 808 C C . MET A 1 99 ? -1.944 -2.752 4.255 1.00 90.56 99 MET A C 1
ATOM 810 O O . MET A 1 99 ? -2.428 -3.147 5.313 1.00 90.56 99 MET A O 1
ATOM 814 N N . CYS A 1 100 ? -0.701 -3.068 3.878 1.00 86.69 100 CYS A N 1
ATOM 815 C CA . CYS A 1 100 ? 0.201 -3.887 4.695 1.00 86.69 100 CYS A CA 1
ATOM 816 C C . CYS A 1 100 ? 0.405 -3.304 6.096 1.00 86.69 100 CYS A C 1
ATOM 818 O O . CYS A 1 100 ? 0.347 -4.037 7.082 1.00 86.69 100 CYS A O 1
ATOM 820 N N . TYR A 1 101 ? 0.594 -1.987 6.194 1.00 87.12 101 TYR A N 1
ATOM 821 C CA . TYR A 1 101 ? 0.728 -1.301 7.475 1.00 87.12 101 TYR A CA 1
ATOM 822 C C . TYR A 1 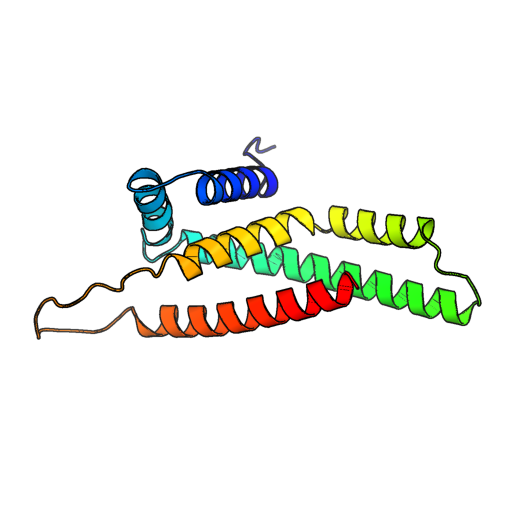101 ? -0.536 -1.432 8.335 1.00 87.12 101 TYR A C 1
ATOM 824 O O . TYR A 1 101 ? -0.451 -1.806 9.504 1.00 87.12 101 TYR A O 1
ATOM 832 N N . ILE A 1 102 ? -1.713 -1.179 7.755 1.00 89.88 102 ILE A N 1
ATOM 833 C CA . ILE A 1 102 ? -3.001 -1.325 8.447 1.00 89.88 102 ILE A CA 1
ATOM 834 C C . ILE A 1 102 ? -3.176 -2.761 8.952 1.00 89.88 102 ILE A C 1
ATOM 836 O O . ILE A 1 102 ? -3.522 -2.957 10.116 1.00 89.88 102 ILE A O 1
ATOM 840 N N . MET A 1 103 ? -2.905 -3.759 8.106 1.00 85.38 103 MET A N 1
ATOM 841 C CA . MET A 1 103 ? -3.000 -5.170 8.486 1.00 85.38 103 MET A CA 1
ATOM 842 C C . MET A 1 103 ? -2.052 -5.500 9.639 1.00 85.38 103 MET A C 1
ATOM 844 O O . MET A 1 103 ? -2.481 -6.102 10.616 1.00 85.38 103 MET A O 1
ATOM 848 N N . ALA A 1 104 ? -0.798 -5.047 9.588 1.00 82.12 104 ALA A N 1
ATOM 849 C CA . ALA A 1 104 ? 0.159 -5.258 10.672 1.00 82.12 104 ALA A CA 1
ATOM 850 C C . ALA A 1 104 ? -0.303 -4.625 11.999 1.00 82.12 104 ALA A C 1
ATOM 852 O O . ALA A 1 104 ? -0.193 -5.248 13.055 1.00 82.12 104 ALA A O 1
ATOM 853 N N . GLU A 1 105 ? -0.861 -3.413 11.958 1.00 84.12 105 GLU A N 1
ATOM 854 C CA . GLU A 1 105 ? -1.385 -2.717 13.140 1.00 84.12 105 GLU A CA 1
ATOM 855 C C . GLU A 1 105 ? -2.594 -3.429 13.760 1.00 84.12 105 GLU A C 1
ATOM 857 O O . GLU A 1 105 ? -2.669 -3.549 14.986 1.00 84.12 105 GLU A O 1
ATOM 862 N N . ILE A 1 106 ? -3.527 -3.911 12.931 1.00 83.06 106 ILE A N 1
ATOM 863 C CA . ILE A 1 106 ? -4.693 -4.684 13.387 1.00 83.06 106 ILE A CA 1
ATOM 864 C C . ILE A 1 106 ? -4.233 -6.024 13.962 1.00 83.06 106 ILE A C 1
ATOM 866 O O . ILE A 1 106 ? -4.725 -6.441 15.011 1.00 83.06 106 ILE A O 1
ATOM 870 N N . SER A 1 107 ? -3.248 -6.664 13.329 1.00 76.69 107 SER A N 1
ATOM 871 C CA . SER A 1 107 ? -2.722 -7.945 13.786 1.00 76.69 107 SER A CA 1
ATOM 872 C C . SER A 1 107 ? -1.989 -7.851 15.119 1.00 76.69 107 SER A C 1
ATOM 874 O O . SER A 1 107 ? -2.199 -8.677 16.006 1.00 76.69 107 SER A O 1
ATOM 876 N N . ASN A 1 108 ? -1.173 -6.812 15.302 1.00 75.00 108 ASN A N 1
ATOM 877 C CA . ASN A 1 108 ? -0.436 -6.583 16.544 1.00 75.00 108 ASN A CA 1
ATOM 878 C C . ASN A 1 108 ? -1.333 -6.106 17.698 1.00 75.00 108 ASN A C 1
ATOM 880 O O . ASN A 1 108 ? -0.963 -6.216 18.864 1.00 75.00 108 ASN A O 1
ATOM 884 N N . ALA A 1 109 ? -2.520 -5.573 17.399 1.00 70.88 109 ALA A N 1
ATOM 885 C CA . ALA A 1 109 ? -3.457 -5.135 18.424 1.00 70.88 109 ALA A CA 1
ATOM 886 C C . ALA A 1 109 ? -4.030 -6.283 19.269 1.00 70.88 109 ALA A C 1
ATOM 888 O O . ALA A 1 109 ? -4.678 -5.991 20.272 1.00 70.88 109 ALA A O 1
ATOM 889 N N . GLY A 1 110 ? -3.787 -7.544 18.878 1.00 57.62 110 GLY A N 1
ATOM 890 C CA . GLY A 1 110 ? -4.210 -8.728 19.611 1.00 57.62 110 GLY A CA 1
ATOM 891 C C . GLY A 1 110 ? -5.697 -8.660 19.902 1.00 57.62 110 GLY A C 1
ATOM 892 O O . GLY A 1 110 ? -6.069 -8.423 21.046 1.00 57.62 110 GLY A O 1
ATOM 893 N N . ILE A 1 111 ? -6.540 -8.806 18.871 1.00 50.66 111 ILE A N 1
ATOM 894 C CA . ILE A 1 111 ? -7.994 -8.891 19.051 1.00 50.66 111 ILE A CA 1
ATOM 895 C C . ILE A 1 111 ? -8.240 -9.993 20.091 1.00 50.66 111 ILE A C 1
ATOM 897 O O . ILE A 1 111 ? -8.006 -11.166 19.780 1.00 50.66 111 ILE A O 1
ATOM 901 N N . PRO A 1 112 ? -8.654 -9.664 21.330 1.00 42.34 112 PRO A N 1
ATOM 902 C CA . PRO A 1 112 ? -8.923 -10.681 22.319 1.00 42.34 112 PRO A CA 1
ATOM 903 C C . PRO A 1 112 ? -10.203 -11.344 21.843 1.00 42.34 112 PRO A C 1
ATOM 905 O O . PRO A 1 112 ? -11.288 -10.773 21.961 1.00 42.34 112 PRO A O 1
ATOM 908 N N . GLN A 1 113 ? -10.080 -12.533 21.258 1.00 46.50 113 GLN A N 1
ATOM 909 C CA . GLN A 1 113 ? -11.224 -13.419 21.179 1.00 46.50 113 GLN A CA 1
ATOM 910 C C . GLN A 1 113 ? -11.706 -13.594 22.619 1.00 46.50 113 GLN A C 1
ATOM 912 O O . GLN A 1 113 ? -10.942 -13.999 23.496 1.00 46.50 113 GLN A O 1
ATOM 917 N N . VAL A 1 114 ? -12.939 -13.155 22.852 1.00 40.34 114 VAL A N 1
ATOM 918 C CA . VAL A 1 114 ? -13.667 -13.206 24.119 1.00 40.34 114 VAL A CA 1
ATOM 919 C C . VAL A 1 114 ? -13.278 -14.445 24.932 1.00 40.34 114 VAL A C 1
ATOM 921 O O . VAL A 1 114 ? -13.398 -15.570 24.456 1.00 40.34 114 VAL A O 1
ATOM 924 N N . GLY A 1 115 ? -12.875 -14.252 26.184 1.00 36.78 115 GLY A N 1
ATOM 925 C CA . GLY A 1 115 ? -12.816 -15.326 27.173 1.00 36.78 115 GLY A CA 1
ATOM 926 C C . GLY A 1 115 ? -13.440 -14.872 28.492 1.00 36.78 115 GLY A C 1
ATOM 927 O O . GLY A 1 115 ? -13.451 -13.672 28.764 1.00 36.78 115 GLY A O 1
ATOM 928 N N . PRO A 1 116 ? -13.887 -15.787 29.368 1.00 44.44 116 PRO A N 1
ATOM 929 C CA . PRO A 1 116 ? -14.627 -17.024 29.134 1.00 44.44 116 PRO A CA 1
ATOM 930 C C . PRO A 1 116 ? -16.103 -16.823 29.541 1.00 44.44 116 PRO A C 1
ATOM 932 O O . PRO A 1 116 ? -16.386 -16.443 30.675 1.00 44.44 116 PRO A O 1
ATOM 935 N N . ALA A 1 117 ? -17.068 -17.113 28.666 1.00 45.00 117 ALA A N 1
ATOM 936 C CA . ALA A 1 117 ? -18.480 -17.113 29.055 1.00 45.00 117 ALA A CA 1
ATOM 937 C C . ALA A 1 117 ? -19.109 -18.481 28.770 1.00 45.00 117 ALA A C 1
ATOM 939 O O . ALA A 1 117 ? -19.513 -18.774 27.653 1.00 45.00 117 ALA A O 1
ATOM 940 N N . THR A 1 118 ? -19.173 -19.277 29.843 1.00 44.06 118 THR A N 1
ATOM 941 C CA . THR A 1 118 ? -20.046 -20.441 30.100 1.00 44.06 118 THR A CA 1
ATOM 942 C C . THR A 1 118 ? -19.974 -21.671 29.174 1.00 44.06 118 THR A C 1
ATOM 944 O O . THR A 1 118 ? -19.992 -21.549 27.953 1.00 44.06 118 THR A O 1
ATOM 947 N N . PRO A 1 119 ? -19.983 -22.897 29.739 1.00 42.69 119 PRO A N 1
ATOM 948 C CA . PRO A 1 119 ? -20.042 -24.128 28.964 1.00 42.69 119 PRO A CA 1
ATOM 949 C C . PRO A 1 119 ? -21.482 -24.380 28.495 1.00 42.69 119 PRO A C 1
ATOM 951 O O . PRO A 1 119 ? -22.209 -25.163 29.096 1.00 42.69 119 PRO A O 1
ATOM 954 N N . SER A 1 120 ? -21.913 -23.725 27.419 1.00 41.38 120 SER A N 1
ATOM 955 C CA . SER A 1 120 ? -23.092 -24.168 26.670 1.00 41.38 120 SER A CA 1
ATOM 956 C C . SER A 1 120 ? -23.101 -23.625 25.241 1.00 41.38 120 SER A C 1
ATOM 958 O O . SER A 1 120 ? -23.180 -22.421 25.024 1.00 41.38 120 SER A O 1
ATOM 960 N N . SER A 1 121 ? -23.102 -24.576 24.302 1.00 40.66 121 SER A N 1
ATOM 961 C CA . SER A 1 121 ? -23.529 -24.506 22.895 1.00 40.66 121 SER A CA 1
ATOM 962 C C . SER A 1 121 ? -22.718 -23.670 21.886 1.00 40.66 121 SER A C 1
ATOM 964 O O . SER A 1 121 ? -22.803 -22.452 21.841 1.00 40.66 121 SER A O 1
ATOM 966 N N . HIS A 1 122 ? -22.079 -24.425 20.979 1.00 36.97 122 HIS A N 1
ATOM 967 C CA . HIS A 1 122 ? -21.633 -24.113 19.612 1.00 36.97 122 HIS A CA 1
ATOM 968 C C . HIS A 1 122 ? -20.460 -23.136 19.388 1.00 36.97 122 HIS A C 1
ATOM 970 O O . HIS A 1 122 ? -20.654 -21.925 19.340 1.00 36.97 122 HIS A O 1
ATOM 976 N N . PRO A 1 123 ? -19.255 -23.655 19.064 1.00 37.72 123 PRO A N 1
ATOM 977 C CA . PRO A 1 123 ? -18.230 -22.881 18.381 1.00 37.72 123 PRO A CA 1
ATOM 978 C C . PRO A 1 123 ? -18.528 -22.883 16.873 1.00 37.72 123 PRO A C 1
ATOM 980 O O . PRO A 1 123 ? -18.219 -23.839 16.165 1.00 37.72 123 PRO A O 1
ATOM 983 N N . GLN A 1 124 ? -19.145 -21.818 16.370 1.00 39.66 124 GLN A N 1
ATOM 984 C CA . GLN A 1 124 ? -19.161 -21.503 14.940 1.00 39.66 124 GLN A CA 1
ATOM 985 C C . GLN A 1 124 ? -18.652 -20.065 14.789 1.00 39.66 124 GLN A C 1
ATOM 987 O O . GLN A 1 124 ? -19.380 -19.129 15.092 1.00 39.66 124 GLN A O 1
ATOM 992 N N . GLY A 1 125 ? -17.380 -19.891 14.406 1.00 43.91 125 GLY A N 1
ATOM 993 C CA . GLY A 1 125 ? -16.853 -18.577 13.996 1.00 43.91 125 GLY A CA 1
ATOM 994 C C . GLY A 1 125 ? -15.350 -18.317 14.189 1.00 43.91 125 GLY A C 1
ATOM 995 O O . GLY A 1 125 ? -14.794 -17.465 13.509 1.00 43.91 125 GLY A O 1
ATOM 996 N N . SER A 1 126 ? -14.640 -19.036 15.065 1.00 48.31 126 SER A N 1
ATOM 997 C CA . SER A 1 126 ? -13.303 -18.585 15.515 1.00 48.31 126 SER A CA 1
ATOM 998 C C . SER A 1 126 ? -12.087 -19.272 14.880 1.00 48.31 126 SER A C 1
ATOM 1000 O O . SER A 1 126 ? -10.975 -18.760 14.990 1.00 48.31 126 SER A O 1
ATOM 1002 N N . ALA A 1 127 ? -12.252 -20.420 14.217 1.00 40.91 127 ALA A N 1
ATOM 1003 C CA . ALA A 1 127 ? -11.113 -21.167 13.669 1.00 40.91 127 ALA A CA 1
ATOM 1004 C C . ALA A 1 127 ? -10.632 -20.618 12.313 1.00 40.91 127 ALA A C 1
ATOM 1006 O O . ALA A 1 127 ? -9.432 -20.597 12.049 1.00 40.91 127 ALA A O 1
ATOM 1007 N N . LEU A 1 128 ? -11.553 -20.133 11.473 1.00 42.59 128 LEU A N 1
ATOM 1008 C CA . LEU A 1 128 ? -11.220 -19.600 10.147 1.00 42.59 128 LEU A CA 1
ATOM 1009 C C . LEU A 1 128 ? -10.487 -18.260 10.238 1.00 42.59 128 LEU A C 1
ATOM 1011 O O . LEU A 1 128 ? -9.534 -18.051 9.500 1.00 42.59 128 LEU A O 1
ATOM 1015 N N . SER A 1 129 ? -10.854 -17.407 11.196 1.00 49.91 129 SER A N 1
ATOM 1016 C CA . SER A 1 129 ? -10.187 -16.128 11.462 1.00 49.91 129 SER A CA 1
ATOM 1017 C C . SER A 1 129 ? -8.764 -16.309 12.005 1.00 49.91 129 SER A C 1
ATOM 1019 O O . SER A 1 129 ? -7.888 -15.525 11.657 1.00 49.91 129 SER A O 1
ATOM 1021 N N . PHE A 1 130 ? -8.495 -17.370 12.777 1.00 44.12 130 PHE A N 1
ATOM 1022 C CA . PHE A 1 130 ? -7.150 -17.706 13.268 1.00 44.12 130 PHE A CA 1
ATOM 1023 C C . PHE A 1 130 ? -6.249 -18.292 12.168 1.00 44.12 130 PHE A C 1
ATOM 1025 O O . PHE A 1 130 ? -5.082 -17.915 12.061 1.00 44.12 130 PHE A O 1
ATOM 1032 N N . PHE A 1 131 ? -6.795 -19.172 11.319 1.00 46.28 131 PHE A N 1
ATOM 1033 C CA . PHE A 1 131 ? -6.087 -19.691 10.143 1.00 46.28 131 PHE A CA 1
ATOM 1034 C C . PHE A 1 131 ? -5.796 -18.585 9.124 1.00 46.28 131 PHE A C 1
ATOM 1036 O O . PHE A 1 131 ? -4.666 -18.491 8.650 1.00 46.28 131 PHE A O 1
ATOM 1043 N N . PHE A 1 132 ? -6.759 -17.692 8.868 1.00 49.06 132 PHE A N 1
ATOM 1044 C CA . PHE A 1 132 ? -6.533 -16.504 8.045 1.00 49.06 132 PHE A CA 1
ATOM 1045 C C . PHE A 1 132 ? -5.460 -15.603 8.642 1.00 49.06 132 PHE A C 1
ATOM 1047 O O . PHE A 1 132 ? -4.643 -15.090 7.897 1.00 49.06 132 PHE A O 1
ATOM 1054 N N . PHE A 1 133 ? -5.419 -15.430 9.965 1.00 52.03 133 PHE A N 1
ATOM 1055 C CA . PHE A 1 133 ? -4.406 -14.609 10.629 1.00 52.03 133 PHE A CA 1
ATOM 1056 C C . PHE A 1 133 ? -2.990 -15.172 10.499 1.00 52.03 133 PHE A C 1
ATOM 1058 O O . PHE A 1 133 ? -2.058 -14.415 10.250 1.00 52.03 133 PHE A O 1
ATOM 1065 N N . LEU A 1 134 ? -2.818 -16.485 10.659 1.00 50.62 134 LEU A N 1
ATOM 1066 C CA . LEU A 1 134 ? -1.525 -17.149 10.476 1.00 50.62 134 LEU A CA 1
ATOM 1067 C C . LEU A 1 134 ? -1.085 -17.123 9.011 1.00 50.62 134 LEU A C 1
ATOM 1069 O O . LEU A 1 134 ? 0.058 -16.779 8.730 1.00 50.62 134 LEU A O 1
ATOM 1073 N N . GLU A 1 135 ? -1.998 -17.379 8.073 1.00 51.47 135 GLU A N 1
ATOM 1074 C CA . GLU A 1 135 ? -1.695 -17.285 6.642 1.00 51.47 135 GLU A CA 1
ATOM 1075 C C . GLU A 1 135 ? -1.440 -15.830 6.204 1.00 51.47 135 GLU A C 1
ATOM 1077 O O . GLU A 1 135 ? -0.601 -15.568 5.345 1.00 51.47 135 GLU A O 1
ATOM 1082 N N . LEU A 1 136 ? -2.113 -14.863 6.834 1.00 54.56 136 LEU A N 1
ATOM 1083 C CA . LEU A 1 136 ? -1.899 -13.429 6.655 1.00 54.56 136 LEU A CA 1
ATOM 1084 C C . LEU A 1 136 ? -0.546 -12.993 7.217 1.00 54.56 136 LEU A C 1
ATOM 1086 O O . LEU A 1 136 ? 0.152 -12.238 6.551 1.00 54.56 136 LEU A O 1
ATOM 1090 N N . ILE A 1 137 ? -0.145 -13.475 8.396 1.00 57.44 137 ILE A N 1
ATOM 1091 C CA . ILE A 1 137 ? 1.188 -13.221 8.957 1.00 57.44 137 ILE A CA 1
ATOM 1092 C C . ILE A 1 137 ? 2.256 -13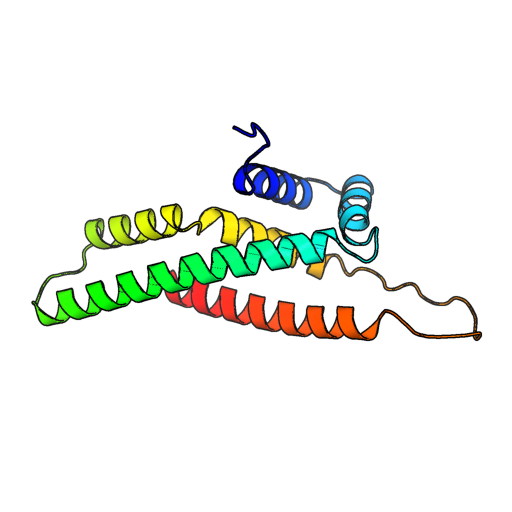.835 8.058 1.00 57.44 137 ILE A C 1
ATOM 1094 O O . ILE A 1 137 ? 3.200 -13.135 7.714 1.00 57.44 137 ILE A O 1
ATOM 1098 N N . ASP A 1 138 ? 2.092 -15.075 7.597 1.00 55.34 138 ASP A N 1
ATOM 1099 C CA . ASP A 1 138 ? 3.051 -15.706 6.687 1.00 55.34 138 ASP A CA 1
ATOM 1100 C C . ASP A 1 138 ? 3.141 -14.961 5.351 1.00 55.34 138 ASP A C 1
ATOM 1102 O O . ASP A 1 138 ? 4.242 -14.715 4.858 1.00 55.34 138 ASP A O 1
ATOM 1106 N N . ARG A 1 139 ? 2.012 -14.516 4.780 1.00 56.91 139 ARG A N 1
ATOM 1107 C CA . ARG A 1 139 ? 1.985 -13.716 3.543 1.00 56.91 139 ARG A CA 1
ATOM 1108 C C . ARG A 1 139 ? 2.542 -12.308 3.737 1.00 56.91 139 ARG A C 1
ATOM 1110 O O . ARG A 1 139 ? 3.264 -11.840 2.861 1.00 56.91 139 ARG A O 1
ATOM 1117 N N . ILE A 1 140 ? 2.281 -11.653 4.870 1.00 57.47 140 ILE A N 1
ATOM 1118 C CA . ILE A 1 140 ? 2.891 -10.367 5.234 1.00 57.47 140 ILE A CA 1
ATOM 1119 C C . ILE A 1 140 ? 4.394 -10.550 5.451 1.00 57.47 140 ILE A C 1
ATOM 1121 O O . ILE A 1 140 ? 5.166 -9.753 4.938 1.00 57.47 140 ILE A O 1
ATOM 1125 N N . CYS A 1 141 ? 4.843 -11.603 6.135 1.00 53.19 141 CYS A N 1
ATOM 1126 C CA . CYS A 1 141 ? 6.259 -11.904 6.338 1.00 53.19 141 CYS A CA 1
ATOM 1127 C C . CYS A 1 141 ? 6.964 -12.238 5.020 1.00 53.19 141 CYS A C 1
ATOM 1129 O O . CYS A 1 141 ? 8.077 -11.766 4.803 1.00 53.19 141 CYS A O 1
ATOM 1131 N N . LEU A 1 142 ? 6.328 -12.983 4.111 1.00 56.25 142 LEU A N 1
ATOM 1132 C CA . LEU A 1 142 ? 6.825 -13.234 2.754 1.00 56.25 142 LEU A CA 1
ATOM 1133 C C . LEU A 1 142 ? 6.858 -11.960 1.912 1.00 56.25 142 LEU A C 1
ATOM 1135 O O . LEU A 1 142 ? 7.828 -11.749 1.188 1.00 56.25 142 LEU A O 1
ATOM 1139 N N . PHE A 1 143 ? 5.837 -11.109 2.014 1.00 58.34 143 PHE A N 1
ATOM 1140 C CA . PHE A 1 143 ? 5.781 -9.830 1.315 1.00 58.34 143 PHE A CA 1
ATOM 1141 C C . PHE A 1 143 ? 6.836 -8.868 1.849 1.00 58.34 143 PHE A C 1
ATOM 1143 O O . PHE A 1 143 ? 7.596 -8.341 1.056 1.00 58.34 143 PHE A O 1
ATOM 1150 N N . VAL A 1 144 ? 6.971 -8.702 3.166 1.00 54.00 144 VAL A N 1
ATOM 1151 C CA . VAL A 1 144 ? 8.042 -7.912 3.789 1.00 54.00 144 VAL A CA 1
ATOM 1152 C C . VAL A 1 144 ? 9.400 -8.500 3.421 1.00 54.00 144 VAL A C 1
ATOM 1154 O O . VAL A 1 144 ? 10.272 -7.758 3.007 1.00 54.00 144 VAL A O 1
ATOM 1157 N N . SER A 1 145 ? 9.583 -9.821 3.453 1.00 52.88 145 SER A N 1
ATOM 1158 C CA . SER A 1 145 ? 10.850 -10.463 3.066 1.00 52.88 145 SER A CA 1
ATOM 1159 C C . SER A 1 145 ? 11.168 -10.366 1.571 1.00 52.88 145 SER A C 1
ATOM 1161 O O . SER A 1 145 ? 12.335 -10.484 1.195 1.00 52.88 145 SER A O 1
ATOM 1163 N N . ARG A 1 146 ? 10.160 -10.209 0.704 1.00 54.03 146 ARG A N 1
ATOM 1164 C CA . ARG A 1 146 ? 10.332 -9.941 -0.734 1.00 54.03 146 ARG A CA 1
ATOM 1165 C C . ARG A 1 146 ? 10.544 -8.459 -1.006 1.00 54.03 146 ARG A C 1
ATOM 1167 O O . ARG A 1 146 ? 11.446 -8.131 -1.752 1.00 54.03 146 ARG A O 1
ATOM 1174 N N . PHE A 1 147 ? 9.784 -7.587 -0.356 1.00 49.47 147 PHE A N 1
ATOM 1175 C CA . PHE A 1 147 ? 9.899 -6.136 -0.439 1.00 49.47 147 PHE A CA 1
ATOM 1176 C C . PHE A 1 147 ? 11.252 -5.654 0.104 1.00 49.47 147 PHE A C 1
ATOM 1178 O O . PHE A 1 147 ? 11.925 -4.859 -0.535 1.00 49.47 147 PHE A O 1
ATOM 1185 N N . TYR A 1 148 ? 11.726 -6.215 1.220 1.00 41.12 148 TYR A N 1
ATOM 1186 C CA . TYR A 1 148 ? 13.048 -5.918 1.782 1.00 41.12 148 TYR A CA 1
ATOM 1187 C C . TYR A 1 148 ? 14.192 -6.451 0.908 1.00 41.12 148 TYR A C 1
ATOM 1189 O O . TYR A 1 148 ? 15.246 -5.834 0.849 1.00 41.12 148 TYR A O 1
ATOM 1197 N N . ARG A 1 1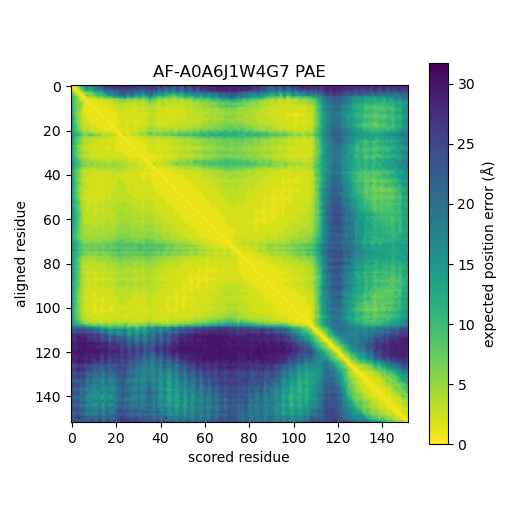49 ? 13.977 -7.567 0.193 1.00 44.88 149 ARG A N 1
ATOM 1198 C CA . ARG A 1 149 ? 14.898 -8.058 -0.852 1.00 44.88 149 ARG A CA 1
ATOM 1199 C C . ARG A 1 149 ? 14.820 -7.283 -2.165 1.00 44.88 149 ARG A C 1
ATOM 1201 O O . ARG A 1 149 ? 15.653 -7.505 -3.025 1.00 44.88 149 ARG A O 1
ATOM 1208 N N . PHE A 1 150 ? 13.790 -6.466 -2.336 1.00 41.56 150 PHE A N 1
ATOM 1209 C CA . PHE A 1 150 ? 13.563 -5.665 -3.530 1.00 41.56 150 PHE A CA 1
ATOM 1210 C C . PHE A 1 150 ? 14.074 -4.223 -3.345 1.00 41.56 150 PHE A C 1
ATOM 1212 O O . PHE A 1 150 ? 14.466 -3.578 -4.307 1.00 41.56 150 PHE A O 1
ATOM 1219 N N . CYS A 1 151 ? 14.101 -3.725 -2.103 1.00 37.34 151 CYS A N 1
ATOM 1220 C CA . CYS A 1 151 ? 14.696 -2.437 -1.727 1.00 37.34 151 CYS A CA 1
ATOM 1221 C C . CYS A 1 151 ? 16.203 -2.496 -1.394 1.00 37.34 151 CYS A C 1
ATOM 1223 O O . CYS A 1 151 ? 16.748 -1.484 -0.954 1.00 37.34 151 CYS A O 1
ATOM 1225 N N . GLN A 1 152 ? 16.858 -3.649 -1.544 1.00 35.59 152 GLN A N 1
ATOM 1226 C CA . GLN A 1 152 ? 18.299 -3.837 -1.339 1.00 35.59 152 GLN A CA 1
ATOM 1227 C C . GLN A 1 152 ? 18.915 -4.412 -2.609 1.00 35.59 152 GLN A C 1
ATOM 1229 O O . GLN A 1 152 ? 20.039 -3.981 -2.941 1.00 35.59 152 GLN A O 1
#

Sequence (152 aa):
LSSGPSPEHVCSILASLLRNLRSQQRTRLLNKFTENDSEKVDRLMELYFKYLDAMQVADKKIEGEKHDMVRRGEIIDDDTEEEFYLRRLDAGLFVLQLMCYIMAEISNAGIPQVGPATPSSHPQGSALSFFFFLELIDRICLFVSRFYRFCQ